Protein AF-B4SAA5-F1 (afdb_monomer)

Radius of gyration: 13.53 Å; Cα contacts (8 Å, |Δi|>4): 47; chains: 1; bounding box: 31×13×37 Å

Mean predicted aligned error: 4.8 Å

pLDDT: mean 87.54, std 7.8, range [58.56, 95.19]

Structure (mmCIF, N/CA/C/O backbone):
data_AF-B4SAA5-F1
#
_entry.id   AF-B4SAA5-F1
#
loop_
_atom_site.group_PDB
_atom_site.id
_atom_site.type_symbol
_atom_site.label_atom_id
_atom_site.label_alt_id
_atom_site.label_comp_id
_atom_site.label_asym_id
_atom_site.label_entity_id
_atom_site.label_seq_id
_atom_site.pdbx_PDB_ins_code
_atom_site.Cartn_x
_atom_site.Cartn_y
_atom_site.Cartn_z
_atom_site.occupancy
_atom_site.B_iso_or_equiv
_atom_site.auth_seq_id
_atom_site.auth_comp_id
_atom_site.auth_asym_id
_atom_site.auth_atom_id
_atom_site.pdbx_PDB_model_num
ATOM 1 N N . MET A 1 1 ? -3.566 2.512 18.214 1.00 58.56 1 MET A N 1
ATOM 2 C CA . MET A 1 1 ? -3.675 3.558 17.169 1.00 58.56 1 MET A CA 1
ATOM 3 C C . MET A 1 1 ? -5.150 3.785 16.900 1.00 58.56 1 MET A C 1
ATOM 5 O O . MET A 1 1 ? -5.872 2.800 16.899 1.00 58.56 1 MET A O 1
ATOM 9 N N . ALA A 1 2 ? -5.595 5.031 16.732 1.00 77.88 2 ALA A N 1
ATOM 10 C CA . ALA A 1 2 ? -6.992 5.326 16.403 1.00 77.88 2 ALA A CA 1
ATOM 11 C C . ALA A 1 2 ? -7.354 4.792 15.003 1.00 77.88 2 ALA A C 1
ATOM 13 O O . ALA A 1 2 ? -6.484 4.739 14.133 1.00 77.88 2 ALA A O 1
ATOM 14 N N . ILE A 1 3 ? -8.620 4.426 14.784 1.00 78.31 3 ILE A N 1
ATOM 15 C CA . ILE A 1 3 ? -9.155 3.939 13.496 1.00 78.31 3 ILE A CA 1
ATOM 16 C C . ILE A 1 3 ? -8.803 4.903 12.354 1.00 78.31 3 ILE A C 1
ATOM 18 O O . ILE A 1 3 ? -8.331 4.468 11.304 1.00 78.31 3 ILE A O 1
ATOM 22 N N . ASP A 1 4 ? -8.908 6.211 12.606 1.00 82.50 4 ASP A N 1
ATOM 23 C CA . ASP A 1 4 ? -8.544 7.268 11.655 1.00 82.50 4 ASP A CA 1
ATOM 24 C C . ASP A 1 4 ? -7.086 7.161 11.191 1.00 82.50 4 ASP A C 1
ATOM 26 O O . ASP A 1 4 ? -6.786 7.312 10.009 1.00 82.50 4 ASP A O 1
ATOM 30 N N . SER A 1 5 ? -6.171 6.797 12.096 1.00 85.94 5 SER A N 1
ATOM 31 C CA . SER A 1 5 ? -4.760 6.593 11.760 1.00 85.94 5 SER A CA 1
ATOM 32 C C . SER A 1 5 ? -4.556 5.391 10.838 1.00 85.94 5 SER A C 1
ATOM 34 O O . SER A 1 5 ? -3.658 5.429 10.002 1.00 85.94 5 SER A O 1
ATOM 36 N N . LYS A 1 6 ? -5.364 4.331 10.959 1.00 87.69 6 LYS A N 1
ATOM 37 C CA . LYS A 1 6 ? -5.273 3.145 10.089 1.00 87.69 6 LYS A CA 1
ATOM 38 C C . LYS A 1 6 ? -5.869 3.408 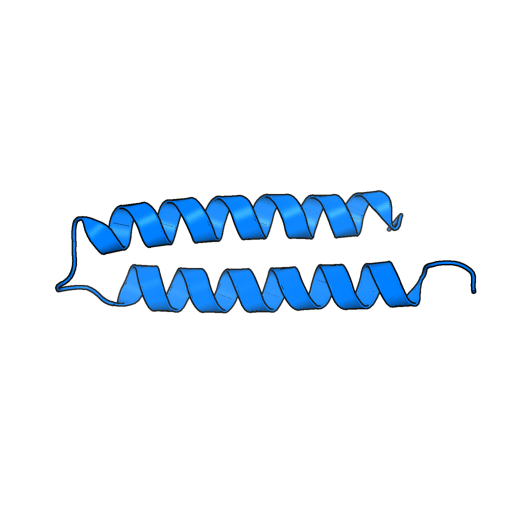8.714 1.00 87.69 6 LYS A C 1
ATOM 40 O O . LYS A 1 6 ? -5.276 3.029 7.709 1.00 87.69 6 LYS A O 1
ATOM 45 N N . LEU A 1 7 ? -6.994 4.117 8.660 1.00 89.62 7 LEU A N 1
ATOM 46 C CA . LEU A 1 7 ? -7.585 4.558 7.397 1.00 89.62 7 LEU A CA 1
ATOM 47 C C . LEU A 1 7 ? -6.654 5.518 6.651 1.00 89.62 7 LEU A C 1
ATOM 49 O O . LEU A 1 7 ? -6.522 5.424 5.433 1.00 89.62 7 LEU A O 1
ATOM 53 N N . GLN A 1 8 ? -5.945 6.389 7.372 1.00 91.62 8 GLN A N 1
ATOM 54 C CA . GLN A 1 8 ? -4.965 7.282 6.764 1.00 91.62 8 GLN A CA 1
ATOM 55 C C . GLN A 1 8 ? -3.737 6.534 6.225 1.00 91.62 8 GLN A C 1
ATOM 57 O O . GLN A 1 8 ? -3.269 6.849 5.132 1.00 91.62 8 GLN A O 1
ATOM 62 N N . LEU A 1 9 ? -3.253 5.502 6.928 1.00 91.75 9 LEU A N 1
ATOM 63 C CA . LEU A 1 9 ? -2.202 4.615 6.410 1.00 91.75 9 LEU A CA 1
ATOM 64 C C . LEU A 1 9 ? -2.652 3.885 5.138 1.00 91.75 9 LEU A C 1
ATOM 66 O O . LEU A 1 9 ? -1.911 3.863 4.156 1.00 91.75 9 LEU A O 1
ATOM 70 N N . ALA A 1 10 ? -3.882 3.365 5.119 1.00 90.81 10 ALA A N 1
ATOM 71 C CA . ALA A 1 10 ? -4.456 2.741 3.930 1.00 90.81 10 ALA A CA 1
ATOM 72 C C . ALA A 1 10 ? -4.553 3.719 2.748 1.00 90.81 10 ALA A C 1
ATOM 74 O O . ALA A 1 10 ? -4.179 3.374 1.629 1.00 90.81 10 ALA A O 1
ATOM 75 N N . ALA A 1 11 ? -5.014 4.950 2.986 1.00 93.06 11 ALA A N 1
ATOM 76 C CA . ALA A 1 11 ? -5.126 5.972 1.948 1.00 93.06 11 ALA A CA 1
ATOM 77 C C . ALA A 1 11 ? -3.759 6.333 1.343 1.00 93.06 11 ALA A C 1
ATOM 79 O O . ALA A 1 11 ? -3.631 6.416 0.120 1.00 93.06 11 ALA A O 1
ATOM 80 N N . ASN A 1 12 ? -2.734 6.490 2.185 1.00 93.88 12 ASN A N 1
ATOM 81 C CA . ASN A 1 12 ? -1.368 6.759 1.736 1.00 93.88 12 ASN A CA 1
ATOM 82 C C . ASN A 1 12 ? -0.816 5.600 0.895 1.00 93.88 12 ASN A C 1
ATOM 84 O O . ASN A 1 12 ? -0.290 5.825 -0.193 1.00 93.88 12 ASN A O 1
ATOM 88 N N . ALA A 1 13 ? -1.001 4.361 1.359 1.00 92.44 13 ALA A N 1
ATOM 89 C CA . ALA A 1 13 ? -0.579 3.170 0.632 1.00 92.44 13 ALA A CA 1
ATOM 90 C C . ALA A 1 13 ? -1.265 3.072 -0.746 1.00 92.44 13 ALA A C 1
ATOM 92 O O . ALA A 1 13 ? -0.597 2.884 -1.761 1.00 92.44 13 ALA A O 1
ATOM 93 N N . ILE A 1 14 ? -2.577 3.317 -0.829 1.00 93.56 14 ILE A N 1
ATOM 94 C CA . ILE A 1 14 ? -3.304 3.336 -2.111 1.00 93.56 14 ILE A CA 1
ATOM 95 C C . ILE A 1 14 ? -2.753 4.417 -3.055 1.00 93.56 14 ILE A C 1
ATOM 97 O O . ILE A 1 14 ? -2.583 4.162 -4.250 1.00 93.56 14 ILE A O 1
ATOM 101 N N . GLN A 1 15 ?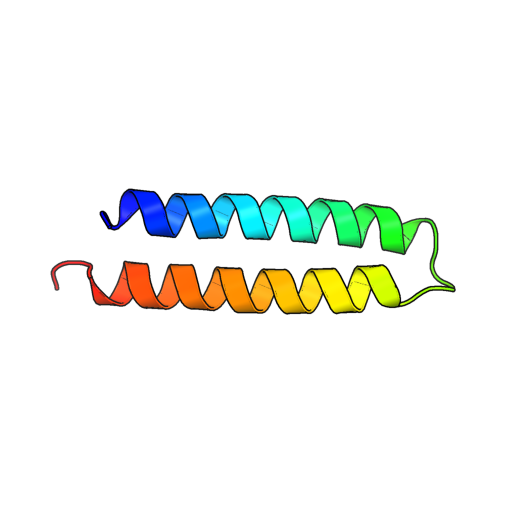 -2.454 5.618 -2.549 1.00 95.12 15 GLN A N 1
ATOM 102 C CA . GLN A 1 15 ? -1.865 6.680 -3.370 1.00 95.12 15 GLN A CA 1
ATOM 103 C C . GLN A 1 15 ? -0.484 6.301 -3.909 1.00 95.12 15 GLN A C 1
ATOM 105 O O . GLN A 1 15 ? -0.174 6.602 -5.064 1.00 95.12 15 GLN A O 1
ATOM 110 N N . ASP A 1 16 ? 0.339 5.636 -3.106 1.00 92.12 16 ASP A N 1
ATOM 111 C CA . ASP A 1 16 ? 1.671 5.218 -3.530 1.00 92.12 16 ASP A CA 1
ATOM 112 C C . ASP A 1 16 ? 1.623 4.058 -4.526 1.00 92.12 16 ASP A C 1
ATOM 114 O O . ASP A 1 16 ? 2.333 4.097 -5.533 1.00 92.12 16 ASP A O 1
ATOM 118 N N . ALA A 1 17 ? 0.728 3.087 -4.333 1.00 92.56 17 ALA A N 1
ATOM 119 C CA . ALA A 1 17 ? 0.465 2.053 -5.330 1.00 92.56 17 ALA A CA 1
ATOM 120 C C . ALA A 1 17 ? 0.009 2.662 -6.665 1.00 92.56 17 ALA A C 1
ATOM 122 O O . ALA A 1 17 ? 0.524 2.289 -7.718 1.00 92.56 17 ALA A O 1
ATOM 123 N N . LYS A 1 18 ? -0.882 3.663 -6.631 1.00 93.56 18 LYS A N 1
ATOM 124 C CA . LYS A 1 18 ? -1.335 4.368 -7.837 1.00 93.56 18 LYS A CA 1
ATOM 125 C C . LYS A 1 18 ? -0.170 5.015 -8.596 1.00 93.56 18 LYS A C 1
ATOM 127 O O . LYS A 1 18 ? -0.057 4.811 -9.800 1.00 93.56 18 LYS A O 1
ATOM 132 N N . LYS A 1 19 ? 0.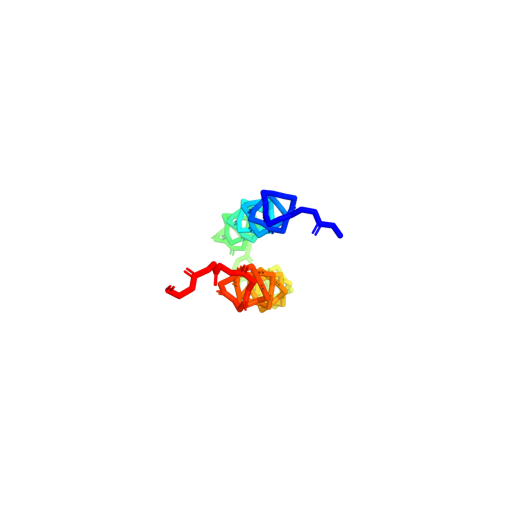720 5.739 -7.907 1.00 92.69 19 LYS A N 1
ATOM 133 C CA . LYS A 1 19 ? 1.904 6.361 -8.537 1.00 92.69 19 LYS A CA 1
ATOM 134 C C . LYS A 1 19 ? 2.821 5.325 -9.183 1.00 92.69 19 LYS A C 1
ATOM 136 O O . LYS A 1 19 ? 3.376 5.574 -10.248 1.00 92.69 19 LYS A O 1
ATOM 141 N N . ARG A 1 20 ? 3.005 4.171 -8.539 1.00 88.75 20 ARG A N 1
ATOM 142 C CA . ARG A 1 20 ? 3.833 3.084 -9.081 1.00 88.75 20 ARG A CA 1
ATOM 143 C C . ARG A 1 20 ? 3.204 2.453 -10.315 1.00 88.75 20 ARG A C 1
ATOM 145 O O . ARG A 1 20 ? 3.904 2.235 -11.294 1.00 88.75 20 ARG A O 1
ATOM 152 N N . MET A 1 21 ? 1.889 2.244 -10.314 1.00 88.81 21 MET A N 1
ATOM 153 C CA . MET A 1 21 ? 1.172 1.779 -11.505 1.00 88.81 21 MET A CA 1
ATOM 154 C C . MET A 1 21 ? 1.225 2.795 -12.652 1.00 88.81 21 MET A C 1
ATOM 156 O O . MET A 1 21 ? 1.329 2.396 -13.807 1.00 88.81 21 MET A O 1
ATOM 160 N N . GLU A 1 22 ? 1.184 4.096 -12.352 1.00 89.19 22 GLU A N 1
ATOM 161 C CA . GLU A 1 22 ? 1.384 5.149 -13.357 1.00 89.19 22 GLU A CA 1
ATOM 162 C C . GLU A 1 22 ? 2.790 5.080 -13.970 1.00 89.19 22 GLU A C 1
ATOM 164 O O . GLU A 1 22 ? 2.908 5.166 -15.185 1.00 89.19 22 GLU A O 1
ATOM 169 N N . ARG A 1 23 ? 3.838 4.830 -13.172 1.00 85.94 23 ARG A N 1
ATOM 170 C CA . ARG A 1 23 ? 5.210 4.631 -13.681 1.00 85.94 23 ARG A CA 1
ATOM 171 C C . ARG A 1 23 ? 5.364 3.349 -14.495 1.00 85.94 23 ARG A C 1
ATOM 173 O O . ARG A 1 23 ? 5.958 3.381 -15.563 1.00 85.94 23 ARG A O 1
ATOM 180 N N . ALA A 1 24 ? 4.790 2.244 -14.022 1.00 86.62 24 ALA A N 1
ATOM 181 C CA . ALA A 1 24 ? 4.805 0.963 -14.731 1.00 86.62 24 ALA A CA 1
ATOM 182 C C . ALA A 1 24 ? 4.119 1.034 -16.103 1.00 86.62 24 ALA A C 1
ATOM 184 O O . ALA A 1 24 ? 4.421 0.256 -17.000 1.00 86.62 24 ALA A O 1
ATOM 185 N N . LYS A 1 25 ? 3.172 1.962 -16.281 1.00 82.31 25 LYS A N 1
ATOM 186 C CA . LYS A 1 25 ? 2.532 2.196 -17.577 1.00 82.31 25 LYS A CA 1
ATOM 187 C C . LYS A 1 25 ? 3.515 2.760 -18.611 1.00 82.31 25 LYS A C 1
ATOM 189 O O . LYS A 1 25 ? 3.358 2.472 -19.796 1.00 82.31 25 LYS A O 1
ATOM 194 N N . ASP A 1 26 ? 4.481 3.557 -18.164 1.00 81.44 26 ASP A N 1
ATOM 195 C CA . ASP A 1 26 ? 5.489 4.182 -19.021 1.00 81.44 26 ASP A CA 1
ATOM 196 C C . ASP A 1 26 ? 6.706 3.263 -19.255 1.00 81.44 26 ASP A C 1
ATOM 198 O O . ASP A 1 26 ? 7.403 3.426 -20.255 1.00 81.44 26 ASP A O 1
ATOM 202 N N . ASP A 1 27 ? 6.925 2.276 -18.378 1.00 73.44 27 ASP A N 1
ATOM 203 C CA . ASP A 1 27 ? 8.004 1.280 -18.448 1.00 73.44 27 ASP A CA 1
ATOM 204 C C . ASP A 1 27 ? 7.436 -0.150 -18.345 1.00 73.44 27 ASP A C 1
ATOM 206 O O . ASP A 1 27 ? 7.482 -0.802 -17.302 1.00 73.44 27 ASP A O 1
ATOM 210 N N . ALA A 1 28 ? 6.813 -0.612 -19.433 1.00 66.75 28 ALA A N 1
ATOM 211 C CA . ALA A 1 28 ? 6.092 -1.889 -19.473 1.00 66.75 28 ALA A CA 1
ATOM 212 C C . ALA A 1 28 ? 7.005 -3.133 -19.500 1.00 66.75 28 ALA A C 1
ATOM 214 O O . ALA A 1 28 ? 6.501 -4.250 -19.363 1.00 66.75 28 ALA A O 1
ATOM 215 N N . ASP A 1 29 ? 8.317 -2.949 -19.684 1.00 74.25 29 ASP A N 1
ATOM 216 C CA . ASP A 1 29 ? 9.298 -4.039 -19.720 1.00 74.25 29 ASP A CA 1
A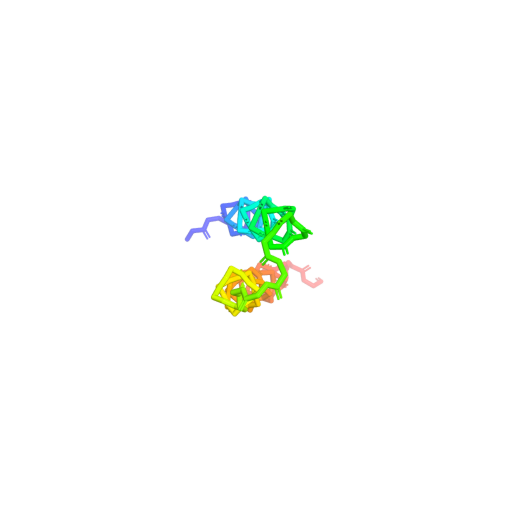TOM 217 C C . ASP A 1 29 ? 9.781 -4.433 -18.311 1.00 74.25 29 ASP A C 1
ATOM 219 O O . ASP A 1 29 ? 10.307 -5.535 -18.134 1.00 74.25 29 ASP A O 1
ATOM 223 N N . ASP A 1 30 ? 9.559 -3.578 -17.301 1.00 78.06 30 ASP A N 1
ATOM 224 C CA . ASP A 1 30 ? 9.873 -3.859 -15.898 1.00 78.06 30 ASP A CA 1
ATOM 225 C C . ASP A 1 30 ? 8.604 -3.993 -15.034 1.00 78.06 30 ASP A C 1
ATOM 227 O O . ASP A 1 30 ? 7.946 -3.031 -14.628 1.00 78.06 30 ASP A O 1
ATOM 231 N N . ASP A 1 31 ? 8.275 -5.236 -14.680 1.00 85.69 31 ASP A N 1
ATOM 232 C CA . ASP A 1 31 ? 7.147 -5.564 -13.808 1.00 85.69 31 ASP A CA 1
ATOM 233 C C . ASP A 1 31 ? 7.425 -5.276 -12.317 1.00 85.69 31 ASP A C 1
ATOM 235 O O . ASP A 1 31 ? 6.546 -5.480 -11.471 1.00 85.69 31 ASP A O 1
ATOM 239 N N . TYR A 1 32 ? 8.622 -4.792 -11.963 1.00 88.94 32 TYR A N 1
ATOM 240 C CA . TYR A 1 32 ? 9.006 -4.449 -10.594 1.00 88.94 32 TYR A CA 1
ATOM 241 C C . TYR A 1 32 ? 8.036 -3.458 -9.943 1.00 88.94 32 TYR A C 1
ATOM 243 O O . TYR A 1 32 ? 7.594 -3.675 -8.809 1.00 88.94 32 TYR A O 1
ATOM 251 N N . GLU A 1 33 ? 7.661 -2.390 -10.652 1.00 88.25 33 GLU A N 1
ATOM 252 C CA . GLU A 1 33 ? 6.747 -1.376 -10.114 1.00 88.25 33 GLU A CA 1
ATOM 253 C C . GLU A 1 33 ? 5.324 -1.922 -9.941 1.00 88.25 33 GLU A C 1
ATOM 255 O O . GLU A 1 33 ? 4.640 -1.575 -8.973 1.00 88.25 33 GLU A O 1
ATOM 260 N N . ILE A 1 34 ? 4.907 -2.856 -10.802 1.00 89.00 34 ILE A N 1
ATOM 261 C CA . ILE A 1 34 ? 3.629 -3.568 -10.671 1.00 89.00 34 ILE A CA 1
ATOM 262 C C . ILE A 1 34 ? 3.654 -4.463 -9.429 1.00 89.00 34 ILE A C 1
ATOM 264 O O . ILE A 1 34 ? 2.741 -4.399 -8.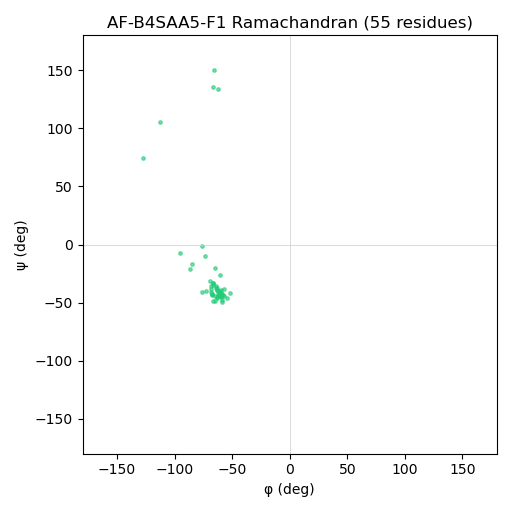603 1.00 89.00 34 ILE A O 1
ATOM 268 N N . ARG A 1 35 ? 4.714 -5.260 -9.244 1.00 91.81 35 ARG A N 1
ATOM 269 C CA . ARG A 1 35 ? 4.872 -6.141 -8.074 1.00 91.81 35 ARG A CA 1
ATOM 270 C C . ARG A 1 35 ? 4.900 -5.354 -6.765 1.00 91.81 35 ARG A C 1
ATOM 272 O O . ARG A 1 35 ? 4.282 -5.768 -5.783 1.00 91.81 35 ARG A O 1
ATOM 279 N N . GLN A 1 36 ? 5.569 -4.204 -6.748 1.00 93.25 36 GLN A N 1
ATOM 280 C CA . GLN A 1 36 ? 5.572 -3.313 -5.589 1.00 93.25 36 GLN A CA 1
ATOM 281 C C . GLN A 1 36 ? 4.201 -2.683 -5.333 1.00 93.25 36 GLN A C 1
ATOM 283 O O . GLN A 1 36 ? 3.769 -2.630 -4.184 1.00 93.25 36 GLN A O 1
ATOM 288 N N . ALA A 1 37 ? 3.497 -2.235 -6.376 1.00 91.81 37 ALA A N 1
ATOM 289 C CA . ALA A 1 37 ? 2.151 -1.691 -6.227 1.00 91.81 37 ALA A CA 1
ATOM 290 C C . ALA A 1 37 ? 1.183 -2.722 -5.629 1.00 91.81 37 ALA A C 1
ATOM 292 O O . ALA A 1 37 ? 0.442 -2.385 -4.711 1.00 91.81 37 ALA A O 1
ATOM 293 N N . ILE A 1 38 ? 1.235 -3.979 -6.086 1.00 93.12 38 ILE A N 1
ATOM 294 C CA . ILE A 1 38 ? 0.416 -5.074 -5.540 1.00 93.12 38 ILE A CA 1
ATOM 295 C C . ILE A 1 38 ? 0.693 -5.265 -4.048 1.00 93.12 38 ILE A C 1
ATOM 297 O O . ILE A 1 38 ? -0.240 -5.252 -3.250 1.00 93.12 38 ILE A O 1
ATOM 301 N N . LYS A 1 39 ? 1.968 -5.354 -3.653 1.00 95.19 3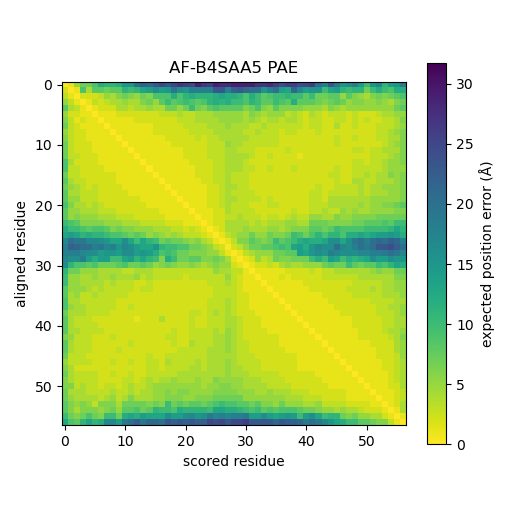9 LYS A N 1
ATOM 302 C CA . LYS A 1 39 ? 2.342 -5.513 -2.242 1.00 95.19 39 LYS A CA 1
ATOM 303 C C . LYS A 1 39 ? 1.821 -4.365 -1.368 1.00 95.19 39 LYS A C 1
ATOM 305 O O . LYS A 1 39 ? 1.303 -4.595 -0.284 1.00 95.19 39 LYS A O 1
ATOM 310 N N . ILE A 1 40 ? 1.926 -3.129 -1.854 1.00 93.81 40 ILE A N 1
ATOM 311 C CA . ILE A 1 40 ? 1.436 -1.948 -1.132 1.00 93.81 40 ILE A CA 1
ATOM 312 C C . ILE A 1 40 ? -0.097 -1.966 -1.010 1.00 93.81 40 ILE A C 1
ATOM 314 O O . ILE A 1 40 ? -0.641 -1.534 0.007 1.00 93.81 40 ILE A O 1
ATOM 318 N N . LEU A 1 41 ? -0.809 -2.469 -2.023 1.00 93.88 41 LEU A N 1
ATOM 319 C CA . LEU A 1 41 ? -2.261 -2.642 -1.959 1.00 93.88 41 LEU A CA 1
ATOM 320 C C . LEU A 1 41 ? -2.672 -3.731 -0.961 1.00 93.88 41 LEU A C 1
ATOM 322 O O . LEU A 1 41 ? -3.687 -3.559 -0.285 1.00 93.88 41 LEU A O 1
ATOM 326 N N . ASP A 1 42 ? -1.890 -4.804 -0.828 1.00 94.44 42 ASP A N 1
ATOM 327 C CA . ASP A 1 42 ? -2.120 -5.829 0.196 1.00 94.44 42 ASP A CA 1
ATOM 328 C C . ASP A 1 42 ? -1.981 -5.244 1.611 1.00 94.44 42 ASP A C 1
ATOM 330 O O . ASP A 1 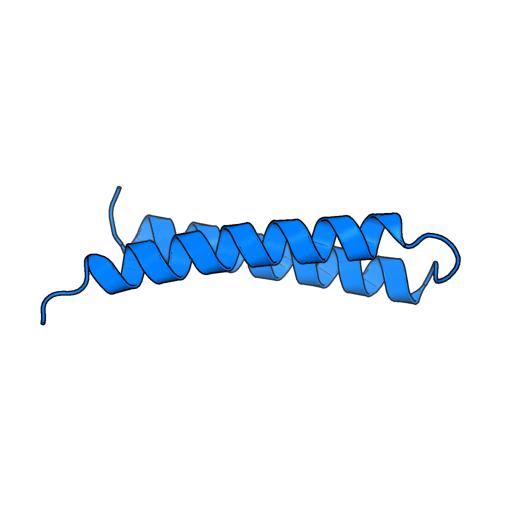42 ? -2.872 -5.438 2.445 1.00 94.44 42 ASP A O 1
ATOM 334 N N . ASP A 1 43 ? -0.939 -4.441 1.852 1.00 92.31 43 ASP A N 1
ATOM 335 C CA . ASP A 1 43 ? -0.7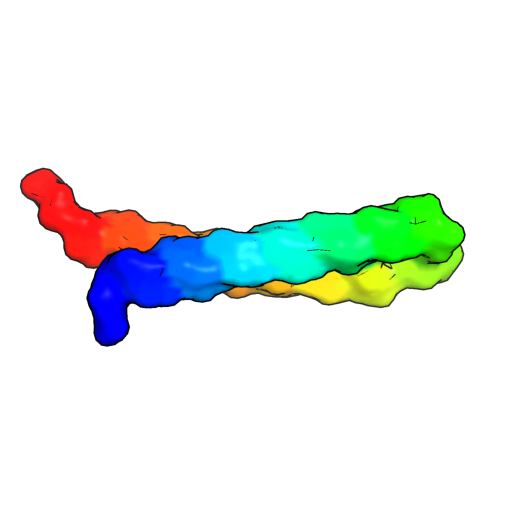42 -3.728 3.122 1.00 92.31 43 ASP A CA 1
ATOM 336 C C . ASP A 1 43 ? -1.906 -2.750 3.395 1.00 92.31 43 ASP A C 1
ATOM 338 O O . ASP A 1 43 ? -2.459 -2.691 4.498 1.00 92.31 43 ASP A O 1
ATOM 342 N N . ALA A 1 44 ? -2.351 -2.013 2.369 1.00 92.81 44 ALA A N 1
ATOM 343 C CA . ALA A 1 44 ? -3.512 -1.129 2.470 1.00 92.81 44 ALA A CA 1
ATOM 344 C C . ALA A 1 44 ? -4.790 -1.896 2.844 1.00 92.81 44 ALA A C 1
ATOM 346 O O . ALA A 1 44 ? -5.568 -1.445 3.691 1.00 92.81 44 ALA A O 1
ATOM 347 N N . ALA A 1 45 ? -5.007 -3.066 2.239 1.00 93.12 45 ALA A N 1
ATOM 348 C CA . ALA A 1 45 ? -6.152 -3.915 2.533 1.00 93.12 45 ALA A CA 1
ATOM 349 C C . ALA A 1 45 ? -6.125 -4.424 3.982 1.00 93.12 45 ALA A C 1
ATOM 351 O O . ALA A 1 45 ? -7.177 -4.499 4.622 1.00 93.12 45 ALA A O 1
ATOM 352 N N . GLU A 1 46 ? -4.948 -4.737 4.525 1.00 94.25 46 GLU A N 1
ATOM 353 C CA . GLU A 1 46 ? -4.791 -5.120 5.930 1.00 94.25 46 GLU A CA 1
ATOM 354 C C . GLU A 1 46 ? -5.132 -3.965 6.884 1.00 94.25 46 GLU A C 1
ATOM 356 O O . GLU A 1 46 ? -5.891 -4.157 7.844 1.00 94.25 46 GLU A O 1
ATOM 361 N N . TYR A 1 47 ? -4.665 -2.747 6.590 1.00 91.06 47 TYR A N 1
ATOM 362 C CA . TYR A 1 47 ? -5.027 -1.561 7.370 1.00 91.06 47 TYR A CA 1
ATOM 363 C C . TYR A 1 47 ? -6.538 -1.305 7.368 1.00 91.06 47 TYR A C 1
ATOM 365 O O . TYR A 1 47 ? -7.107 -1.031 8.429 1.00 91.06 47 TYR A O 1
ATOM 373 N N . ILE A 1 48 ? -7.203 -1.460 6.217 1.00 91.44 48 ILE A N 1
ATOM 374 C CA . ILE A 1 48 ? -8.663 -1.319 6.106 1.00 91.44 48 ILE A CA 1
ATOM 375 C C . ILE A 1 48 ? -9.375 -2.402 6.915 1.00 91.44 48 ILE A C 1
ATOM 377 O O . ILE A 1 48 ? -10.261 -2.079 7.703 1.00 91.44 48 ILE A O 1
ATOM 381 N N . ARG A 1 49 ? -8.989 -3.678 6.775 1.00 92.56 49 ARG A N 1
ATOM 382 C CA . ARG A 1 49 ? -9.602 -4.776 7.548 1.00 92.56 49 ARG A CA 1
ATOM 383 C C . ARG A 1 49 ? -9.491 -4.531 9.046 1.00 92.56 49 ARG A C 1
ATOM 385 O O . ARG A 1 49 ? -10.468 -4.702 9.773 1.00 92.56 49 ARG A O 1
ATOM 392 N N . THR A 1 50 ? -8.320 -4.092 9.495 1.00 91.00 50 THR A N 1
ATOM 393 C CA . THR A 1 50 ? -8.081 -3.815 10.911 1.00 91.00 50 THR A CA 1
ATOM 394 C C . THR A 1 50 ? -8.909 -2.618 11.385 1.00 91.00 50 THR A C 1
ATOM 396 O O . THR A 1 50 ? -9.521 -2.690 12.446 1.00 91.00 50 THR A O 1
ATOM 399 N N . ALA A 1 51 ? -8.991 -1.545 10.595 1.00 89.44 51 ALA A N 1
ATOM 400 C CA . ALA A 1 51 ? -9.839 -0.392 10.901 1.00 89.44 51 ALA A CA 1
ATOM 401 C C . ALA A 1 51 ? -11.324 -0.779 11.006 1.00 89.44 51 ALA A C 1
ATOM 403 O O . ALA A 1 51 ? -11.993 -0.401 11.963 1.00 89.44 51 ALA A O 1
ATOM 404 N N . VAL A 1 52 ? -11.824 -1.586 10.065 1.00 89.75 52 VAL A N 1
ATOM 405 C CA . VAL A 1 52 ? -13.211 -2.078 10.064 1.00 89.75 52 VAL A CA 1
ATOM 406 C C . VAL A 1 52 ? -13.493 -2.957 11.283 1.00 89.75 52 VAL A C 1
ATOM 408 O O . VAL A 1 52 ? -14.560 -2.840 11.877 1.00 89.75 52 VAL A O 1
ATOM 411 N N . SER A 1 53 ? -12.543 -3.802 11.696 1.00 89.25 53 SER A N 1
ATOM 412 C CA . SER A 1 53 ? -12.699 -4.659 12.882 1.00 89.25 53 SER A CA 1
ATOM 413 C C . SER A 1 53 ? -12.820 -3.888 14.203 1.00 89.25 53 SER A C 1
ATOM 415 O O . SER A 1 53 ? -13.326 -4.432 15.181 1.00 89.25 53 SER A O 1
ATOM 417 N N . GLU A 1 54 ? -12.374 -2.630 14.226 1.00 87.00 54 GLU A N 1
ATOM 418 C CA . GLU A 1 54 ? -12.424 -1.749 15.395 1.00 87.00 54 GLU A CA 1
ATOM 419 C C . GLU A 1 54 ? -13.655 -0.831 15.405 1.00 87.00 54 GLU A C 1
ATOM 421 O O . GLU A 1 54 ? -13.894 -0.155 16.407 1.00 87.00 54 GLU A O 1
ATOM 426 N N . LEU A 1 55 ? -14.450 -0.803 14.326 1.00 85.06 55 LEU A N 1
ATOM 427 C CA . LEU A 1 55 ? -15.691 -0.035 14.294 1.00 85.06 55 LEU A CA 1
ATOM 428 C C . LEU A 1 55 ? -16.713 -0.629 15.280 1.00 85.06 55 LEU A C 1
ATOM 430 O O . LEU A 1 55 ? -16.891 -1.852 15.322 1.00 85.06 55 LEU A O 1
ATOM 434 N N . PRO A 1 56 ? -17.413 0.212 16.065 1.00 77.31 56 PRO A N 1
ATOM 435 C CA . PRO A 1 56 ? -18.514 -0.256 16.897 1.00 77.31 56 PRO A CA 1
ATOM 436 C C . PRO A 1 56 ? -19.620 -0.841 16.004 1.00 77.31 5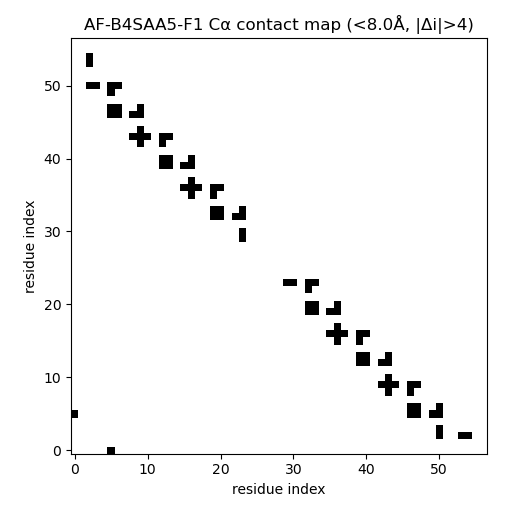6 PRO A C 1
ATOM 438 O O . PRO A 1 56 ? -19.961 -0.255 14.976 1.00 77.31 56 PRO A O 1
ATOM 441 N N . LYS A 1 57 ? -20.130 -2.018 16.386 1.00 65.25 57 LYS A N 1
ATOM 442 C CA . LYS A 1 57 ? -21.227 -2.714 15.696 1.00 65.25 57 LYS A CA 1
ATOM 443 C C . LYS A 1 57 ? -22.579 -2.081 15.988 1.00 65.25 57 LYS A C 1
ATOM 445 O O . LYS A 1 57 ? -22.787 -1.683 17.156 1.00 65.25 57 LYS A O 1
#

Organism: Pelodictyon phaeoclathratiforme (strain DSM 5477 / BU-1) (NCBI:txid324925)

Secondary structure (DSSP, 8-state):
--HHHHHHHHHHHHHHHHHHHHHHHH-TT-THHHHHHHHHHHHHHHHHHHHHHTS--

Foldseek 3Di:
DALVVLLVLLVVLQVQLVVLVVVCVVVVVDCPSVVSSVVSNVSSVVSVVVSVVPDDD

InterPro domains:
  IPR036126 Tubulin binding cofactor A superfamily [SSF46988] (12-55)

Sequence (57 aa):
MAIDSKLQLAANAIQDAKKRMERAKDDADDDYEIRQAIKILDDAAEYIRTAVSELPK

Solvent-accessible surface area (backbone atoms only — not comparable to full-atom values): 2998 Å² total; per-residue (Å²): 131,58,53,68,59,30,47,50,50,19,51,51,28,47,53,52,19,50,54,29,45,57,51,26,70,79,40,76,89,48,61,62,36,46,56,50,19,52,54,33,42,52,54,19,51,52,29,44,54,53,31,58,73,68,51,86,130